Protein AF-A0A3A2I475-F1 (afdb_monomer_lite)

Sequence (86 aa):
MFFLEKSIYPSDYKGAGTQYKERRSFALLEEPHKLVHEHGINALKYGKNADTHSMNNAIKAMEKASYEVVYQLDSLLDNITSAKFC

Foldseek 3Di:
DPDDDDPPDQPPCPDPCVVCVVPPLSVQLRVLVNLLVVLVVQLVVCVVVVNVVSNVVSVVSNVVSVVSNVVSVVVSCCVVVVVPPD

Radius of gyration: 15.63 Å; chains: 1; bounding box: 44×26×39 Å

Secondary structure (DSSP, 8-state):
--S-S-TTSSS---SGGGGGTTSHHHHTTHHHHHHHHHHHHHHHHHHHTT-HHHHHHHHHHHHHHHHHHHHHHHHHHHHHHGGG--

Structure (mmCIF, N/CA/C/O backbone):
data_AF-A0A3A2I475-F1
#
_entry.id   AF-A0A3A2I475-F1
#
loop_
_atom_site.group_PDB
_atom_site.id
_atom_site.type_symbol
_atom_site.label_atom_id
_atom_site.label_alt_id
_atom_site.label_comp_id
_atom_site.label_asym_id
_atom_site.label_entity_id
_atom_site.label_seq_id
_atom_site.pdbx_PDB_ins_code
_atom_site.Cartn_x
_atom_site.Cartn_y
_atom_site.Cartn_z
_atom_site.occupancy
_atom_site.B_iso_or_equiv
_atom_site.auth_seq_id
_atom_site.auth_comp_id
_atom_site.auth_asym_id
_atom_site.auth_atom_id
_atom_site.pdbx_PDB_model_num
ATOM 1 N N . MET A 1 1 ? -2.425 11.362 -12.428 1.00 31.84 1 MET A N 1
ATOM 2 C CA . MET A 1 1 ? -1.123 11.142 -11.766 1.00 31.84 1 MET A CA 1
ATOM 3 C C . MET A 1 1 ? -1.324 11.425 -10.285 1.00 31.84 1 MET A C 1
ATOM 5 O O . MET A 1 1 ? -1.189 12.559 -9.855 1.00 31.84 1 MET A O 1
ATOM 9 N N . PHE A 1 2 ? -1.831 10.433 -9.550 1.00 31.00 2 PHE A N 1
ATOM 10 C CA . PHE A 1 2 ? -2.152 10.571 -8.129 1.00 31.00 2 PHE A CA 1
ATOM 11 C C . PHE A 1 2 ? -0.873 10.368 -7.300 1.00 31.00 2 PHE A C 1
ATOM 13 O O . PHE A 1 2 ? -0.146 9.410 -7.535 1.00 31.00 2 PHE A O 1
ATOM 20 N N . PHE A 1 3 ? -0.633 11.278 -6.350 1.00 35.56 3 PHE A N 1
ATOM 21 C CA . PHE A 1 3 ? 0.316 11.158 -5.232 1.00 35.56 3 PHE A CA 1
ATOM 22 C C . PHE A 1 3 ? 1.823 11.090 -5.547 1.00 35.56 3 PHE A C 1
ATOM 24 O O . PHE A 1 3 ? 2.498 10.134 -5.189 1.00 35.56 3 PHE A O 1
ATOM 31 N N . LEU A 1 4 ? 2.402 12.156 -6.114 1.00 35.59 4 LEU A N 1
ATOM 32 C CA . LEU A 1 4 ? 3.866 12.355 -6.108 1.00 35.59 4 LEU A CA 1
ATOM 33 C C . LEU A 1 4 ? 4.285 13.787 -5.736 1.00 35.59 4 LEU A C 1
ATOM 35 O O . LEU A 1 4 ? 5.204 14.331 -6.336 1.00 35.59 4 LEU A O 1
ATOM 39 N N . GLU A 1 5 ? 3.642 14.418 -4.747 1.00 34.28 5 GLU A N 1
ATOM 40 C CA . GLU A 1 5 ? 4.065 15.772 -4.330 1.00 34.28 5 GLU A CA 1
ATOM 41 C C . GLU A 1 5 ? 4.236 15.998 -2.819 1.00 34.28 5 GLU A C 1
ATOM 43 O O . GLU A 1 5 ? 4.295 17.142 -2.369 1.00 34.28 5 GLU A O 1
ATOM 48 N N . LYS A 1 6 ? 4.360 14.938 -2.001 1.00 41.78 6 LYS A N 1
ATOM 49 C CA . LYS A 1 6 ? 4.584 15.093 -0.543 1.00 41.78 6 LYS A CA 1
ATOM 50 C C . LYS A 1 6 ? 5.491 14.042 0.134 1.00 41.78 6 LYS A C 1
ATOM 52 O O . LYS A 1 6 ? 5.509 13.985 1.358 1.00 41.78 6 LYS A O 1
ATOM 57 N N . SER A 1 7 ? 6.284 13.239 -0.582 1.00 41.41 7 SER A N 1
ATOM 58 C CA . SER A 1 7 ? 7.036 12.115 0.029 1.00 41.41 7 SER A CA 1
ATOM 59 C C . SER A 1 7 ? 8.380 12.480 0.703 1.00 41.41 7 SER A C 1
ATOM 61 O O . SER A 1 7 ? 9.311 11.678 0.669 1.00 41.41 7 SER A O 1
ATOM 63 N N . ILE A 1 8 ? 8.522 13.678 1.289 1.00 41.12 8 ILE A N 1
ATOM 64 C CA . ILE A 1 8 ? 9.748 14.083 2.024 1.00 41.12 8 ILE A CA 1
ATOM 65 C C . ILE A 1 8 ? 9.471 14.422 3.505 1.00 41.12 8 ILE A C 1
ATOM 67 O O . ILE A 1 8 ? 10.411 14.606 4.270 1.00 41.12 8 ILE A O 1
ATOM 71 N N . TYR A 1 9 ? 8.215 14.438 3.968 1.00 41.00 9 TYR A N 1
ATOM 72 C CA . TYR A 1 9 ? 7.916 14.723 5.379 1.00 41.00 9 TYR A CA 1
ATOM 73 C C . TYR A 1 9 ? 7.465 13.474 6.148 1.00 41.00 9 TYR A C 1
ATOM 75 O O . TYR A 1 9 ? 6.721 12.664 5.593 1.00 41.00 9 TYR A O 1
ATOM 83 N N . PRO A 1 10 ? 7.902 13.315 7.414 1.00 40.50 10 PRO A N 1
ATOM 84 C CA . PRO A 1 10 ? 7.416 12.256 8.295 1.00 40.50 10 PRO A CA 1
ATOM 85 C C . PRO A 1 10 ? 5.909 12.424 8.432 1.00 40.50 10 PRO A C 1
ATOM 87 O O . PRO A 1 10 ? 5.517 13.539 8.742 1.00 40.50 10 PRO A O 1
ATOM 90 N N . SER A 1 11 ? 5.122 11.381 8.131 1.00 48.41 11 SER A N 1
ATOM 91 C CA . SER A 1 11 ? 3.756 11.064 8.606 1.00 48.41 11 SER A CA 1
ATOM 92 C C . SER A 1 11 ? 2.801 12.196 9.024 1.00 48.41 11 SER A C 1
ATOM 94 O O . SER A 1 11 ? 1.904 11.984 9.842 1.00 48.41 11 SER A O 1
ATOM 96 N N . ASP A 1 12 ? 2.977 13.415 8.533 1.00 45.91 12 ASP A N 1
ATOM 97 C CA . ASP A 1 12 ? 2.212 14.581 8.926 1.00 45.91 12 ASP A CA 1
ATOM 98 C C . ASP A 1 12 ? 0.946 14.470 8.090 1.00 45.91 12 ASP A C 1
ATOM 100 O O . ASP A 1 12 ? 0.785 15.117 7.049 1.00 45.91 12 ASP A O 1
ATOM 104 N N . TYR A 1 13 ? 0.049 13.582 8.526 1.00 55.75 13 TYR A N 1
ATOM 105 C CA . TYR A 1 13 ? -1.353 13.628 8.170 1.00 55.75 13 TYR A CA 1
ATOM 106 C C . TYR A 1 13 ? -1.787 15.058 8.489 1.00 55.75 13 TYR A C 1
ATOM 108 O O . TYR A 1 13 ? -2.090 15.386 9.620 1.00 55.75 13 TYR A O 1
ATOM 116 N N . LYS A 1 14 ? -1.730 15.959 7.513 1.00 59.00 14 LYS A N 1
ATOM 117 C CA . LYS A 1 14 ? -2.348 17.293 7.546 1.00 59.00 14 LYS A CA 1
ATOM 118 C C . LYS A 1 14 ? -3.570 17.311 6.633 1.00 59.00 14 LYS A C 1
ATOM 120 O O . LYS A 1 14 ? -3.951 18.343 6.098 1.00 59.00 14 LYS A O 1
ATOM 125 N N . GLY A 1 15 ? -4.142 16.130 6.402 1.00 70.88 15 GLY A N 1
ATOM 126 C CA . GLY A 1 15 ? -5.382 15.937 5.667 1.00 70.88 15 GLY A CA 1
ATOM 127 C C . GLY A 1 15 ? -6.586 15.849 6.601 1.00 70.88 15 GLY A C 1
ATOM 128 O O . GLY A 1 15 ? -6.458 15.777 7.826 1.00 70.88 15 GLY A O 1
ATOM 129 N N . ALA A 1 16 ? -7.773 15.777 6.001 1.00 78.50 16 ALA A N 1
ATOM 130 C CA . ALA A 1 16 ? -9.043 15.662 6.718 1.00 78.50 16 ALA A CA 1
ATOM 131 C C . ALA A 1 16 ? -9.129 14.432 7.648 1.00 78.50 16 ALA A C 1
ATOM 133 O O . ALA A 1 16 ? -9.965 14.406 8.544 1.00 78.50 16 ALA A O 1
ATOM 134 N N . GLY A 1 17 ? -8.261 13.428 7.476 1.00 78.88 17 GLY A N 1
ATOM 135 C CA . GLY A 1 17 ? -8.199 12.248 8.344 1.00 78.88 17 GLY A CA 1
ATOM 136 C C . GLY A 1 17 ? -7.699 12.517 9.770 1.00 78.88 17 GLY A C 1
ATOM 137 O O . GLY A 1 17 ? -7.970 11.720 10.659 1.00 78.88 17 GLY A O 1
ATOM 138 N N . THR A 1 18 ? -7.036 13.648 10.029 1.00 83.31 18 THR A N 1
ATOM 139 C CA . THR A 1 18 ? -6.492 14.002 11.362 1.00 83.31 18 THR A CA 1
ATOM 140 C C . THR A 1 18 ? -7.510 14.016 12.488 1.00 83.31 18 THR A C 1
ATOM 142 O O . THR A 1 18 ? -7.155 13.760 13.637 1.00 83.31 18 THR A O 1
ATOM 145 N N . GLN A 1 19 ? -8.776 14.277 12.172 1.00 86.38 19 GLN A N 1
ATOM 146 C CA . GLN A 1 19 ? -9.875 14.208 13.134 1.00 86.38 19 GLN A CA 1
ATOM 147 C C . GLN A 1 19 ? -10.020 12.817 13.781 1.00 86.38 19 GLN A C 1
ATOM 149 O O . GLN A 1 19 ? -10.609 12.696 14.850 1.00 86.38 19 GLN A O 1
ATOM 154 N N . TYR A 1 20 ? -9.447 11.774 13.170 1.00 87.69 20 TYR A N 1
ATOM 155 C CA . TYR A 1 20 ? -9.470 10.401 13.663 1.00 87.69 20 TYR A CA 1
ATOM 156 C C . TYR A 1 20 ? -8.161 9.959 14.331 1.00 87.69 20 TYR A C 1
ATOM 158 O O . TYR A 1 20 ? -8.028 8.780 14.640 1.00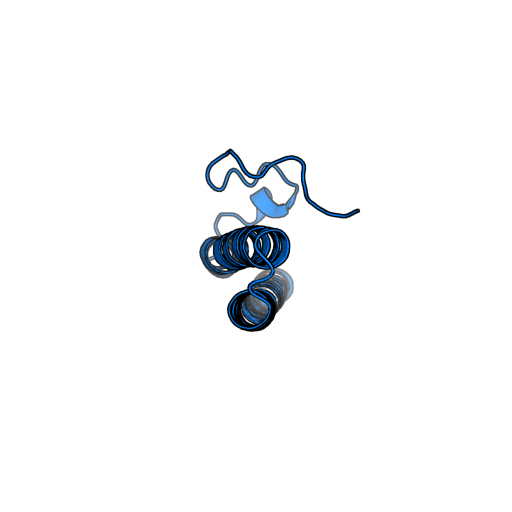 87.69 20 TYR A O 1
ATOM 166 N N . LYS A 1 21 ? -7.212 10.871 14.595 1.00 85.69 21 LYS A N 1
ATOM 167 C CA . LYS A 1 21 ? -5.877 10.549 15.145 1.00 85.69 21 LYS A CA 1
ATOM 168 C C . LYS A 1 21 ? -5.878 9.725 16.439 1.00 85.69 21 LYS A C 1
ATOM 170 O O . LYS A 1 21 ? -4.948 8.970 16.680 1.00 85.69 21 LYS A O 1
ATOM 175 N N . GLU A 1 22 ? -6.930 9.851 17.245 1.00 87.81 22 GLU A N 1
ATOM 176 C CA . GLU A 1 22 ? -7.092 9.120 18.509 1.00 87.81 22 GLU A CA 1
ATOM 177 C C . GLU A 1 22 ? -7.581 7.672 18.298 1.00 87.81 22 GLU A C 1
ATOM 179 O O . GLU A 1 22 ? -7.694 6.892 19.244 1.00 87.81 22 GLU A O 1
ATOM 184 N N . ARG A 1 23 ? -7.931 7.285 17.063 1.00 88.06 23 ARG A N 1
ATOM 185 C CA . ARG A 1 23 ? -8.360 5.923 16.733 1.00 88.06 23 ARG A CA 1
ATOM 186 C C . ARG A 1 23 ? -7.144 5.057 16.441 1.00 88.06 23 ARG A C 1
ATOM 188 O O . ARG A 1 23 ? -6.316 5.385 15.596 1.00 88.06 23 ARG A O 1
ATOM 195 N N . ARG A 1 24 ? -7.087 3.884 17.074 1.00 89.25 24 ARG A N 1
ATOM 196 C CA . ARG A 1 24 ? -6.021 2.899 16.839 1.00 89.25 24 ARG A CA 1
ATOM 197 C C . ARG A 1 24 ? -5.895 2.520 15.362 1.00 89.25 24 ARG A C 1
ATOM 199 O O . ARG A 1 24 ? -4.785 2.473 14.853 1.00 89.25 24 ARG A O 1
ATOM 206 N N . SER A 1 25 ? -7.012 2.279 14.679 1.00 86.19 25 SER A N 1
ATOM 207 C CA . SER A 1 25 ? -7.038 1.973 13.242 1.00 86.19 25 SER A CA 1
ATOM 208 C C . SER A 1 25 ? -6.455 3.099 12.387 1.00 86.19 25 SER A C 1
ATOM 210 O O . SER A 1 25 ? -5.787 2.820 11.401 1.00 86.19 25 SER A O 1
ATOM 212 N N . PHE A 1 26 ? -6.612 4.363 12.798 1.00 89.06 26 PHE A N 1
ATOM 213 C CA . PHE A 1 26 ? -5.949 5.485 12.134 1.00 89.06 26 PHE A CA 1
ATOM 214 C C . PHE A 1 26 ? -4.430 5.459 12.349 1.00 89.06 26 PHE A C 1
ATOM 216 O O . PHE A 1 26 ? -3.678 5.611 11.394 1.00 89.06 26 PHE A O 1
ATOM 223 N N . ALA A 1 27 ? -3.963 5.211 13.577 1.00 89.38 27 ALA A N 1
ATOM 224 C CA . ALA A 1 27 ? -2.529 5.087 13.857 1.00 89.38 27 ALA A CA 1
ATOM 225 C C . ALA A 1 27 ? -1.873 3.922 13.087 1.00 89.38 27 ALA A C 1
ATOM 227 O O . ALA A 1 27 ? -0.720 4.019 12.674 1.00 89.38 27 ALA A O 1
ATOM 228 N N . LEU A 1 28 ? -2.617 2.836 12.856 1.00 92.62 28 LEU A N 1
ATOM 229 C CA . LEU A 1 28 ? -2.154 1.668 12.104 1.00 92.62 28 LEU A CA 1
ATOM 230 C C . LEU A 1 28 ? -2.074 1.890 10.585 1.00 92.62 28 LEU A C 1
ATOM 232 O O . LEU A 1 28 ? -1.497 1.046 9.906 1.00 92.62 28 LEU A O 1
ATOM 236 N N . LEU A 1 29 ? -2.597 2.999 10.045 1.00 90.06 29 LEU A N 1
ATOM 237 C CA . LEU A 1 29 ? -2.444 3.342 8.623 1.00 90.06 29 LEU A CA 1
ATOM 238 C C . LEU A 1 29 ? -1.007 3.722 8.259 1.00 90.06 29 LEU A C 1
ATOM 240 O O . LEU A 1 29 ? -0.621 3.580 7.100 1.00 90.06 29 LEU A O 1
ATOM 244 N N . GLU A 1 30 ? -0.220 4.197 9.227 1.00 87.81 30 GLU A N 1
ATOM 245 C CA . GLU A 1 30 ? 1.085 4.798 8.952 1.00 87.81 30 GLU A CA 1
ATOM 246 C C . GLU A 1 30 ? 2.076 3.829 8.330 1.00 87.81 30 GLU A C 1
ATOM 248 O O . GLU A 1 30 ? 2.626 4.100 7.262 1.00 87.81 30 GLU A O 1
ATOM 253 N N . GLU A 1 31 ? 2.270 2.680 8.964 1.00 91.06 31 GLU A N 1
ATOM 254 C CA . GLU A 1 31 ? 3.239 1.703 8.491 1.00 91.06 31 GLU A CA 1
ATOM 255 C C . GLU A 1 31 ? 2.913 1.167 7.083 1.00 91.06 31 GLU A C 1
ATOM 257 O O . GLU A 1 31 ? 3.773 1.267 6.204 1.00 91.06 31 GLU A O 1
ATOM 262 N N . PRO A 1 32 ? 1.696 0.666 6.782 1.00 94.19 32 PRO A N 1
ATOM 263 C CA . PRO A 1 32 ? 1.393 0.193 5.435 1.00 94.19 32 PRO A CA 1
ATOM 264 C C . PRO A 1 32 ? 1.419 1.323 4.391 1.00 94.19 32 PRO A C 1
ATOM 266 O O . PRO A 1 32 ? 1.867 1.096 3.268 1.00 94.19 32 PRO A O 1
ATOM 269 N N . HIS A 1 33 ? 1.039 2.558 4.739 1.00 90.56 33 HIS A N 1
ATOM 270 C CA . HIS A 1 33 ? 1.129 3.704 3.826 1.00 90.56 33 HIS A CA 1
ATOM 271 C C . HIS A 1 33 ? 2.581 4.092 3.497 1.00 90.56 33 HIS A C 1
ATOM 273 O O . HIS A 1 33 ? 2.905 4.402 2.343 1.00 90.56 33 HIS A O 1
ATOM 279 N N . LYS A 1 34 ? 3.479 4.032 4.486 1.00 90.50 34 LYS A N 1
ATOM 280 C CA . LYS A 1 34 ? 4.922 4.203 4.284 1.00 90.50 34 LYS A CA 1
ATOM 281 C C . LYS A 1 34 ? 5.487 3.105 3.381 1.00 90.50 34 LYS A C 1
ATOM 283 O O . LYS A 1 34 ? 6.223 3.418 2.445 1.00 90.50 34 LYS A O 1
ATOM 288 N N . LEU A 1 35 ? 5.099 1.849 3.607 1.00 94.12 35 LEU A N 1
ATOM 289 C CA . LEU A 1 35 ? 5.538 0.711 2.793 1.00 94.12 35 LEU A CA 1
ATOM 290 C C . LEU A 1 35 ? 5.070 0.816 1.335 1.00 94.12 35 LEU A C 1
ATOM 292 O O . LEU A 1 35 ? 5.852 0.535 0.429 1.00 94.12 35 LEU A O 1
ATOM 296 N N . VAL A 1 36 ? 3.840 1.283 1.078 1.00 94.19 36 VAL A N 1
ATOM 297 C CA . VAL A 1 36 ? 3.365 1.552 -0.294 1.00 94.19 36 VAL A CA 1
ATOM 298 C C . VAL A 1 36 ? 4.289 2.543 -1.007 1.00 94.19 36 VAL A C 1
ATOM 300 O O . VAL A 1 36 ? 4.747 2.271 -2.119 1.00 94.19 36 VAL A O 1
ATOM 303 N N . HIS A 1 37 ? 4.624 3.664 -0.362 1.00 92.25 37 HIS A N 1
ATOM 304 C CA . HIS A 1 37 ? 5.536 4.651 -0.941 1.00 92.25 37 HIS A CA 1
ATOM 305 C C . HIS A 1 37 ? 6.951 4.102 -1.144 1.00 92.25 37 HIS A C 1
ATOM 307 O O . HIS A 1 37 ? 7.542 4.307 -2.206 1.00 92.25 37 HIS A O 1
ATOM 313 N N . GLU A 1 38 ? 7.500 3.396 -0.156 1.00 94.44 38 GLU A N 1
ATOM 314 C CA . GLU A 1 38 ? 8.844 2.824 -0.232 1.00 94.44 38 GLU A CA 1
ATOM 315 C C . GLU A 1 38 ? 8.962 1.816 -1.381 1.00 94.44 38 GLU A C 1
ATOM 317 O O . GLU A 1 38 ? 9.870 1.910 -2.214 1.00 94.44 38 GLU A O 1
ATOM 322 N N . HIS A 1 39 ? 8.013 0.885 -1.481 1.00 97.06 39 HI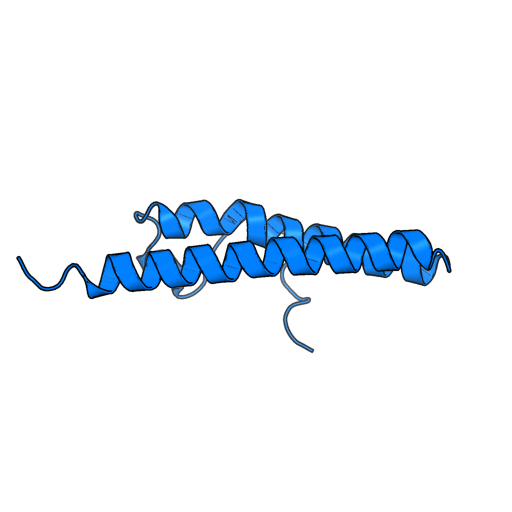S A N 1
ATOM 323 C CA . HIS A 1 39 ? 7.986 -0.100 -2.553 1.00 97.06 39 HIS A CA 1
ATOM 324 C C . HIS A 1 39 ? 7.748 0.540 -3.924 1.00 97.06 39 HIS A C 1
ATOM 326 O O . HIS A 1 39 ? 8.398 0.138 -4.890 1.00 97.06 39 HIS A O 1
ATOM 332 N N . GLY A 1 40 ? 6.912 1.579 -4.016 1.00 95.25 40 GLY A N 1
ATOM 333 C CA . GLY A 1 40 ? 6.733 2.353 -5.245 1.00 95.25 40 GLY A CA 1
ATOM 334 C C . GLY A 1 40 ? 8.027 3.033 -5.706 1.00 95.25 40 GLY A C 1
ATOM 335 O O . GLY A 1 40 ? 8.416 2.921 -6.871 1.00 95.25 40 GLY A O 1
ATOM 336 N N . ILE A 1 41 ? 8.755 3.674 -4.786 1.00 96.56 41 ILE A N 1
ATOM 337 C CA . ILE A 1 41 ? 10.066 4.280 -5.069 1.00 96.56 41 ILE A CA 1
ATOM 338 C C . ILE A 1 41 ? 11.065 3.215 -5.532 1.00 96.56 41 ILE A C 1
ATOM 340 O O . ILE A 1 41 ? 11.793 3.431 -6.504 1.00 96.56 41 ILE A O 1
ATOM 344 N N . ASN A 1 42 ? 11.105 2.064 -4.860 1.00 96.69 42 ASN A N 1
ATOM 345 C CA . ASN A 1 42 ? 12.010 0.975 -5.214 1.00 96.69 42 ASN A CA 1
ATOM 346 C C . ASN A 1 42 ? 11.670 0.378 -6.585 1.00 96.69 42 ASN A C 1
ATOM 348 O O . ASN A 1 42 ? 12.574 0.202 -7.398 1.00 96.69 42 ASN A O 1
ATOM 352 N N . ALA A 1 43 ? 10.389 0.171 -6.901 1.00 97.44 43 ALA A N 1
ATOM 353 C CA . ALA A 1 43 ? 9.953 -0.278 -8.222 1.00 97.44 43 ALA A CA 1
ATOM 354 C C . ALA A 1 43 ? 10.434 0.675 -9.328 1.00 97.44 43 ALA A C 1
ATOM 356 O O . ALA A 1 43 ? 11.018 0.229 -10.316 1.00 97.44 43 ALA A O 1
ATOM 357 N N . LEU A 1 44 ? 10.288 1.992 -9.132 1.00 97.44 44 LEU A N 1
ATOM 358 C CA . LEU A 1 44 ? 10.793 2.991 -10.078 1.00 97.44 44 LEU A CA 1
ATOM 359 C C . LEU A 1 44 ? 12.323 2.947 -10.217 1.00 97.44 44 LEU A C 1
ATOM 361 O O . LEU A 1 44 ? 12.836 3.060 -11.330 1.00 97.44 44 LEU A O 1
ATOM 365 N N . LYS A 1 45 ? 13.062 2.783 -9.112 1.00 97.62 45 LYS A N 1
ATOM 366 C CA . LYS A 1 45 ? 14.532 2.664 -9.132 1.00 97.62 45 LYS A CA 1
ATOM 367 C C . LYS A 1 45 ? 14.988 1.418 -9.894 1.00 97.62 45 LYS A C 1
ATOM 369 O O . LYS A 1 45 ? 15.851 1.531 -10.760 1.00 97.62 45 LYS A O 1
ATOM 374 N N . TYR A 1 46 ? 14.399 0.256 -9.614 1.00 98.25 46 TYR A N 1
ATOM 375 C CA . TYR A 1 46 ? 14.735 -0.995 -10.300 1.00 98.25 46 TYR A CA 1
ATOM 376 C C . TYR A 1 46 ? 14.377 -0.942 -11.787 1.00 98.25 46 TYR A C 1
ATOM 378 O O . TYR A 1 46 ? 15.205 -1.298 -12.624 1.00 98.25 46 TYR A O 1
ATOM 386 N N . GLY A 1 47 ? 13.203 -0.400 -12.128 1.00 96.81 47 GLY A N 1
ATOM 387 C CA . GLY A 1 47 ? 12.779 -0.214 -13.516 1.00 96.81 47 GLY A CA 1
ATOM 388 C C . GLY A 1 47 ? 13.730 0.680 -14.317 1.00 96.81 47 GLY A C 1
ATOM 389 O O . GLY A 1 47 ? 14.080 0.344 -15.446 1.00 96.81 47 GLY A O 1
ATOM 390 N N . LYS A 1 48 ? 14.232 1.771 -13.719 1.00 97.75 48 LYS A N 1
ATOM 391 C CA . LYS A 1 48 ? 15.248 2.639 -14.348 1.00 97.75 48 LYS A CA 1
ATOM 392 C C . LYS A 1 48 ? 16.579 1.929 -14.611 1.00 97.75 48 LYS A C 1
ATOM 394 O O . LYS A 1 48 ? 17.267 2.290 -15.558 1.00 97.75 48 LYS A O 1
ATOM 399 N N . ASN A 1 49 ? 16.914 0.918 -13.812 1.00 97.06 49 ASN A N 1
ATOM 400 C CA . ASN A 1 49 ? 18.126 0.112 -13.961 1.00 97.06 49 ASN A CA 1
ATOM 401 C C . ASN A 1 49 ? 17.904 -1.159 -14.805 1.00 97.06 49 ASN A C 1
ATOM 403 O O . ASN A 1 49 ? 18.768 -2.031 -14.819 1.00 97.06 49 ASN A O 1
ATOM 407 N N . ALA A 1 50 ? 16.750 -1.285 -15.475 1.00 97.62 50 ALA A N 1
ATOM 408 C CA . ALA A 1 50 ? 16.328 -2.471 -16.228 1.00 97.62 50 ALA A CA 1
ATOM 409 C C . ALA A 1 50 ? 16.277 -3.782 -15.407 1.00 97.62 50 ALA A C 1
ATOM 411 O O . ALA A 1 50 ? 16.163 -4.870 -15.975 1.00 97.62 50 ALA A O 1
ATOM 412 N N . ASP A 1 51 ? 16.284 -3.696 -14.072 1.00 98.19 51 ASP A N 1
ATOM 413 C CA . ASP A 1 51 ? 16.106 -4.841 -13.177 1.00 98.19 51 ASP A CA 1
ATOM 414 C C . ASP A 1 51 ? 14.611 -5.152 -13.019 1.00 98.19 51 ASP A C 1
ATOM 416 O O . ASP A 1 51 ? 13.937 -4.766 -12.059 1.00 98.19 51 ASP A O 1
ATOM 420 N N . THR A 1 52 ? 14.068 -5.836 -14.023 1.00 97.62 52 THR A N 1
ATOM 421 C CA . THR A 1 52 ? 12.638 -6.168 -14.096 1.00 97.62 52 THR A CA 1
ATOM 422 C C . THR A 1 52 ? 12.195 -7.155 -13.016 1.00 97.62 52 THR A C 1
ATOM 424 O O . THR A 1 52 ? 11.041 -7.109 -12.583 1.00 97.62 52 THR A O 1
ATOM 427 N N . HIS A 1 53 ? 13.091 -8.024 -12.539 1.00 98.31 53 HIS A N 1
ATOM 428 C CA . HIS A 1 53 ? 12.771 -8.984 -11.487 1.00 98.31 53 HIS A CA 1
ATOM 429 C C . HIS A 1 53 ? 12.544 -8.271 -10.150 1.00 98.31 53 HIS A C 1
ATOM 431 O O . HIS A 1 53 ? 11.480 -8.420 -9.543 1.00 98.31 53 HIS A O 1
ATOM 437 N N . SER A 1 54 ? 13.496 -7.433 -9.728 1.00 98.44 54 SER A N 1
ATOM 438 C CA . SER A 1 54 ? 13.367 -6.657 -8.491 1.00 98.44 54 SER A CA 1
ATOM 439 C C . SER A 1 54 ? 12.230 -5.642 -8.575 1.00 98.44 54 SER A C 1
ATOM 441 O O . SER A 1 54 ? 11.496 -5.461 -7.603 1.00 98.44 54 SER A O 1
ATOM 443 N N . MET A 1 55 ? 12.013 -5.037 -9.750 1.00 98.62 55 MET A N 1
ATOM 444 C CA . MET A 1 55 ? 10.862 -4.164 -9.994 1.00 98.62 55 MET A CA 1
ATOM 445 C C . MET A 1 55 ? 9.536 -4.894 -9.737 1.00 98.62 55 MET A C 1
ATOM 447 O O . MET A 1 55 ? 8.703 -4.396 -8.982 1.00 98.62 55 MET A O 1
ATOM 451 N N . ASN A 1 56 ? 9.347 -6.086 -10.311 1.00 98.56 56 ASN A N 1
ATOM 452 C CA . ASN A 1 56 ? 8.123 -6.868 -10.120 1.00 98.56 56 ASN A CA 1
ATOM 453 C C . ASN A 1 56 ? 7.923 -7.289 -8.658 1.00 98.56 56 ASN A C 1
ATOM 455 O O . ASN A 1 56 ? 6.797 -7.262 -8.160 1.00 98.56 56 ASN A O 1
ATOM 459 N N . ASN A 1 57 ? 8.997 -7.646 -7.951 1.00 98.62 57 ASN A N 1
ATOM 460 C CA . ASN A 1 57 ? 8.920 -7.975 -6.526 1.00 98.62 57 ASN A CA 1
ATOM 461 C C . ASN A 1 57 ? 8.521 -6.756 -5.684 1.00 98.62 57 ASN A C 1
ATOM 463 O O . ASN A 1 57 ? 7.671 -6.877 -4.802 1.00 98.62 57 ASN A O 1
ATOM 467 N N . ALA A 1 58 ? 9.067 -5.576 -5.991 1.00 98.38 58 ALA A N 1
ATOM 468 C CA . ALA A 1 58 ? 8.676 -4.332 -5.338 1.00 98.38 58 ALA A CA 1
ATOM 469 C C . ALA A 1 58 ? 7.198 -3.990 -5.602 1.00 98.38 58 ALA A C 1
ATOM 471 O O . ALA A 1 58 ? 6.487 -3.639 -4.667 1.00 98.38 58 ALA A O 1
ATOM 472 N N . ILE A 1 59 ? 6.696 -4.174 -6.829 1.00 98.19 59 ILE A N 1
ATOM 473 C CA . ILE A 1 59 ? 5.274 -3.957 -7.153 1.00 98.19 59 ILE A CA 1
ATOM 474 C C . ILE A 1 59 ? 4.367 -4.900 -6.349 1.00 98.19 59 ILE A C 1
ATOM 476 O O . ILE A 1 59 ? 3.388 -4.445 -5.764 1.00 98.19 59 ILE A O 1
ATOM 480 N N . LYS A 1 60 ? 4.704 -6.191 -6.250 1.00 98.50 60 LYS A N 1
ATOM 481 C CA . LYS A 1 60 ? 3.931 -7.151 -5.437 1.00 98.50 60 LYS A CA 1
ATOM 482 C C . LYS A 1 60 ? 3.919 -6.781 -3.954 1.00 98.50 60 LYS A C 1
ATOM 484 O O . LYS A 1 60 ? 2.895 -6.905 -3.288 1.00 98.50 60 LYS A O 1
ATOM 489 N N . ALA A 1 61 ? 5.053 -6.321 -3.429 1.00 98.38 61 ALA A N 1
ATOM 490 C CA . ALA A 1 61 ? 5.142 -5.861 -2.048 1.00 98.38 61 ALA A CA 1
ATOM 491 C C . ALA A 1 61 ? 4.302 -4.590 -1.819 1.00 98.38 61 ALA A C 1
ATOM 493 O O . ALA A 1 61 ? 3.587 -4.499 -0.822 1.00 98.38 61 ALA A O 1
ATOM 494 N N . MET A 1 62 ? 4.313 -3.657 -2.777 1.00 97.75 62 MET A N 1
ATOM 495 C CA . MET A 1 62 ? 3.450 -2.471 -2.776 1.00 97.75 62 MET A CA 1
ATOM 496 C C . MET A 1 62 ? 1.963 -2.851 -2.776 1.00 97.75 62 MET A C 1
ATOM 498 O O . MET A 1 62 ? 1.183 -2.269 -2.024 1.00 97.75 62 MET A O 1
ATOM 502 N N . GLU A 1 63 ? 1.564 -3.838 -3.582 1.00 98.00 63 GLU A N 1
ATOM 503 C CA . GLU A 1 63 ? 0.186 -4.338 -3.630 1.00 98.00 63 GLU A CA 1
ATOM 504 C C . GLU A 1 63 ? -0.236 -4.925 -2.277 1.00 98.00 63 GLU A C 1
ATOM 506 O O . GLU A 1 63 ? -1.277 -4.553 -1.737 1.00 98.00 63 GLU A O 1
ATOM 511 N N . LYS A 1 64 ? 0.612 -5.765 -1.669 1.00 97.88 64 LYS A N 1
ATOM 512 C CA . LYS A 1 64 ? 0.358 -6.321 -0.334 1.00 97.88 64 LYS A CA 1
ATOM 513 C C . LYS A 1 64 ? 0.179 -5.223 0.719 1.00 97.88 64 LYS A C 1
ATOM 515 O O . LYS A 1 64 ? -0.781 -5.266 1.481 1.00 97.88 64 LYS A O 1
ATOM 520 N N . ALA A 1 65 ? 1.065 -4.228 0.742 1.00 96.94 65 ALA A N 1
ATOM 521 C CA . ALA A 1 65 ? 0.942 -3.090 1.651 1.00 96.94 65 ALA A CA 1
ATOM 522 C C . ALA A 1 65 ? -0.335 -2.268 1.385 1.00 96.94 65 ALA A C 1
ATOM 524 O O . ALA A 1 65 ? -0.961 -1.779 2.321 1.00 96.94 65 ALA A O 1
ATOM 525 N N . SER A 1 66 ? -0.772 -2.169 0.126 1.00 96.00 66 SER A N 1
ATOM 526 C CA . SER A 1 66 ? -2.014 -1.474 -0.236 1.00 96.00 66 SER A CA 1
ATOM 527 C C . SER A 1 66 ? -3.255 -2.181 0.316 1.00 96.00 66 SER A C 1
ATOM 529 O O . SER A 1 66 ? -4.169 -1.503 0.784 1.00 96.00 66 SER A O 1
ATOM 531 N N . TYR A 1 67 ? -3.282 -3.520 0.334 1.00 97.81 67 TYR A N 1
ATOM 532 C CA . TYR A 1 67 ? -4.360 -4.264 0.999 1.00 97.81 67 TYR A CA 1
ATOM 533 C C . TYR A 1 67 ? -4.430 -3.952 2.497 1.00 97.81 67 TYR A C 1
ATOM 535 O O . TYR A 1 67 ? -5.522 -3.750 3.022 1.00 97.81 67 TYR A O 1
ATOM 543 N N . GLU A 1 68 ? -3.283 -3.839 3.170 1.00 96.38 68 GLU A N 1
ATOM 544 C CA . GLU A 1 68 ? -3.238 -3.469 4.589 1.00 96.38 68 GLU A CA 1
ATOM 545 C C . GLU A 1 68 ? -3.769 -2.048 4.830 1.00 96.38 68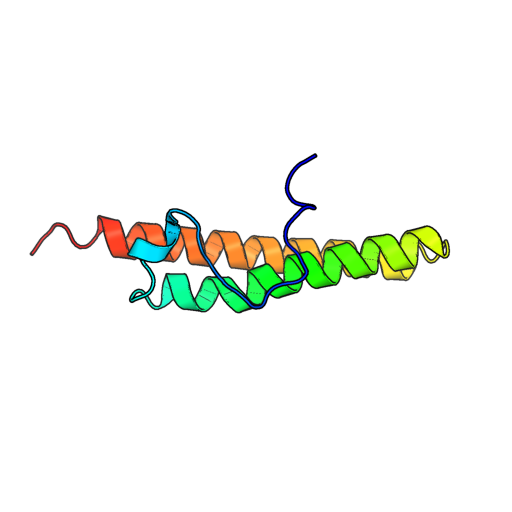 GLU A C 1
ATOM 547 O O . GLU A 1 68 ? -4.523 -1.831 5.776 1.00 96.38 68 GLU A O 1
ATOM 552 N N . VAL A 1 69 ? -3.463 -1.082 3.951 1.00 93.94 69 VAL A N 1
ATOM 553 C CA . VAL A 1 69 ? -4.064 0.265 4.028 1.00 93.94 69 VAL A CA 1
ATOM 554 C C . VAL A 1 69 ? -5.591 0.180 3.961 1.00 93.94 69 VAL A C 1
ATOM 556 O O . VAL A 1 69 ? -6.274 0.758 4.805 1.00 93.94 69 VAL A O 1
ATOM 559 N N . VAL A 1 70 ? -6.135 -0.551 2.983 1.00 95.88 70 VAL A N 1
ATOM 560 C CA . VAL A 1 70 ? -7.590 -0.698 2.816 1.00 95.88 70 VAL A CA 1
ATOM 561 C C . VAL A 1 70 ? -8.219 -1.375 4.033 1.00 95.88 70 VAL A C 1
ATOM 563 O O . VAL A 1 70 ? -9.238 -0.899 4.524 1.00 95.88 70 VAL A O 1
ATOM 566 N N . TYR A 1 71 ? -7.589 -2.418 4.573 1.00 95.69 71 TYR A N 1
ATOM 567 C CA . TYR A 1 71 ? -8.064 -3.107 5.772 1.00 95.69 71 TYR A CA 1
ATOM 568 C C . TYR A 1 71 ? -8.134 -2.183 7.001 1.00 95.69 71 TYR A C 1
ATOM 570 O O . TYR A 1 71 ? -9.115 -2.202 7.749 1.00 95.69 71 TYR A O 1
ATOM 578 N N . GLN A 1 72 ? -7.124 -1.331 7.210 1.00 93.69 72 GLN A N 1
ATOM 579 C CA . GLN A 1 72 ? -7.147 -0.369 8.317 1.00 93.69 72 GLN A CA 1
ATOM 580 C C . GLN A 1 72 ? -8.179 0.748 8.099 1.00 93.69 72 GLN A C 1
ATOM 582 O O . GLN A 1 72 ? -8.769 1.223 9.071 1.00 93.69 72 GLN A O 1
ATOM 587 N N . LEU A 1 73 ? -8.439 1.153 6.848 1.00 91.88 73 LEU A N 1
ATOM 588 C CA . LEU A 1 73 ? -9.511 2.102 6.521 1.00 91.88 73 LEU A CA 1
ATOM 589 C C . LEU A 1 73 ? -10.895 1.514 6.798 1.00 91.88 73 LEU A C 1
ATOM 591 O O . LEU A 1 73 ? -11.720 2.193 7.403 1.00 91.88 73 LEU A O 1
ATOM 595 N N . ASP A 1 74 ? -11.125 0.263 6.406 1.00 93.94 74 ASP A N 1
ATOM 596 C CA . ASP A 1 74 ? -12.356 -0.475 6.699 1.00 93.94 74 ASP A CA 1
ATOM 597 C C . ASP A 1 74 ? -12.573 -0.581 8.217 1.00 93.94 74 ASP A C 1
ATOM 599 O O . ASP A 1 74 ? -13.578 -0.119 8.757 1.00 93.94 74 ASP A O 1
ATOM 603 N N . SER A 1 75 ? -11.530 -0.995 8.943 1.00 91.75 75 SER A N 1
ATOM 604 C CA . SER A 1 75 ? -11.532 -1.014 10.409 1.00 91.75 75 SER A CA 1
ATOM 605 C C . SER A 1 75 ? -11.811 0.369 11.012 1.00 91.75 75 SER A C 1
ATOM 607 O O . SER A 1 75 ? -12.490 0.492 12.032 1.00 91.75 75 SER A O 1
ATOM 609 N N . LEU A 1 76 ? -11.271 1.447 10.438 1.00 90.56 76 LE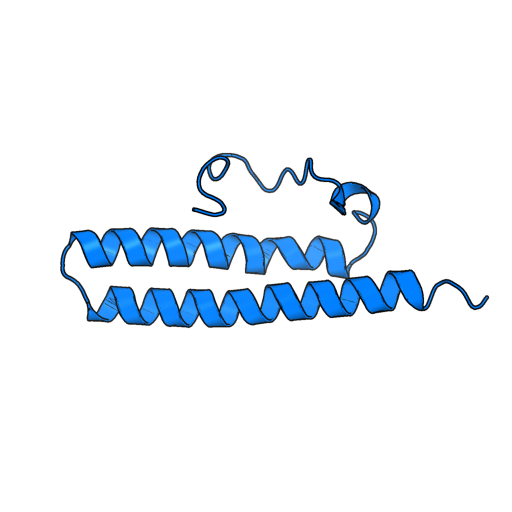U A N 1
ATOM 610 C CA . LEU A 1 76 ? -11.545 2.807 10.900 1.00 90.56 76 LEU A CA 1
ATOM 611 C C . LEU A 1 76 ? -13.006 3.198 10.680 1.00 90.56 76 LEU A C 1
ATOM 613 O O . LEU A 1 76 ? -13.604 3.764 11.598 1.00 90.56 76 LEU A O 1
ATOM 617 N N . LEU A 1 77 ? -13.573 2.877 9.517 1.00 91.44 77 LEU A N 1
ATOM 618 C CA . LEU A 1 77 ? -14.980 3.114 9.203 1.00 91.44 77 LEU A CA 1
ATOM 619 C C . LEU A 1 77 ? -15.895 2.397 10.198 1.00 91.44 77 LEU A C 1
ATOM 621 O O . LEU A 1 77 ? -16.780 3.037 10.772 1.00 91.44 77 LEU A O 1
ATOM 625 N N . ASP A 1 78 ? -15.632 1.128 10.494 1.00 90.88 78 ASP A N 1
ATOM 626 C CA . ASP A 1 78 ? -16.392 0.365 11.487 1.00 90.88 78 ASP A CA 1
ATOM 627 C C . ASP A 1 78 ? -16.331 1.011 12.875 1.00 90.88 78 ASP A C 1
ATOM 629 O O . ASP A 1 78 ? -17.356 1.188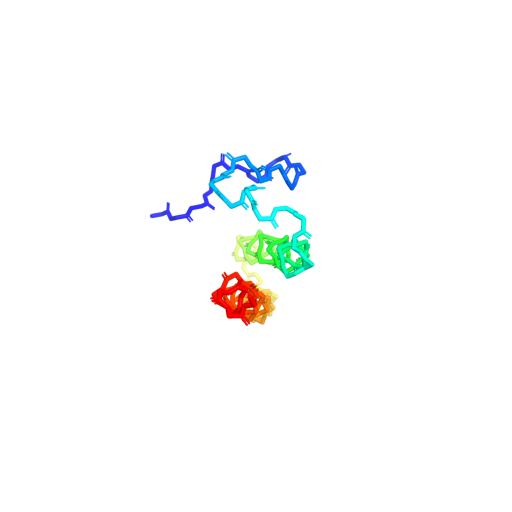 13.535 1.00 90.88 78 ASP A O 1
ATOM 633 N N . ASN A 1 79 ? -15.143 1.449 13.305 1.00 85.75 79 ASN A N 1
ATOM 634 C CA . ASN A 1 79 ? -14.948 2.088 14.610 1.00 85.75 79 ASN A CA 1
ATOM 635 C C . ASN A 1 79 ? -15.682 3.433 14.750 1.00 85.75 79 ASN A C 1
ATOM 637 O O . ASN A 1 79 ? -16.092 3.796 15.854 1.00 85.75 79 ASN A O 1
ATOM 641 N N . ILE A 1 80 ? -15.823 4.208 13.669 1.00 87.50 80 ILE A N 1
ATOM 642 C CA . ILE A 1 80 ? -16.493 5.520 13.722 1.00 87.50 80 ILE A CA 1
ATOM 643 C C . ILE A 1 80 ? -18.000 5.437 13.456 1.00 87.50 80 ILE A C 1
ATOM 645 O O . ILE A 1 80 ? -18.734 6.321 13.894 1.00 87.50 80 ILE A O 1
ATOM 649 N N . THR A 1 81 ? -18.470 4.394 12.769 1.00 84.56 81 THR A N 1
ATOM 650 C CA . THR A 1 81 ? -19.898 4.178 12.480 1.00 84.56 81 THR A CA 1
ATOM 651 C C . THR A 1 81 ? -20.596 3.380 13.580 1.00 84.56 81 THR A C 1
ATOM 653 O O . THR A 1 81 ? -21.712 3.730 13.964 1.00 84.56 81 THR A O 1
ATOM 656 N N . SER A 1 82 ? -19.918 2.391 14.172 1.00 67.12 82 SER A N 1
ATOM 657 C CA . S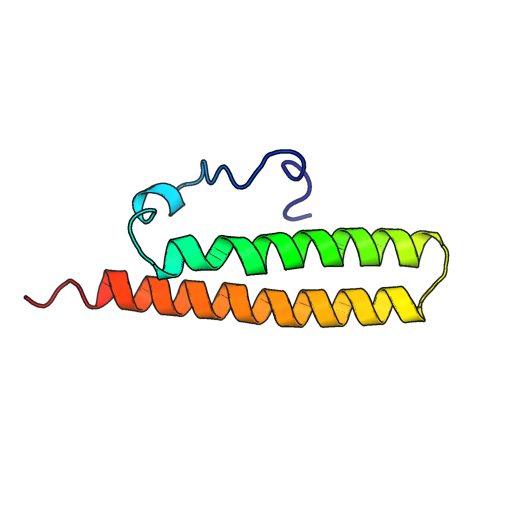ER A 1 82 ? -20.445 1.594 15.292 1.00 67.12 82 SER A CA 1
ATOM 658 C C . SER A 1 82 ? -20.551 2.391 16.597 1.00 67.12 82 SER A C 1
ATOM 660 O O . SER A 1 82 ? -21.288 2.013 17.501 1.00 67.12 82 SER A O 1
ATOM 662 N N . ALA A 1 83 ? -19.881 3.544 16.690 1.00 56.56 83 ALA A N 1
ATOM 663 C CA . ALA A 1 83 ? -19.927 4.436 17.849 1.00 56.56 83 ALA A CA 1
ATOM 664 C C . ALA A 1 83 ? -21.255 5.218 18.016 1.00 56.56 83 ALA A C 1
ATOM 666 O O . ALA A 1 83 ? -21.321 6.112 18.856 1.00 56.56 83 ALA A O 1
ATOM 667 N N . LYS A 1 84 ? -22.306 4.925 17.230 1.00 47.06 84 LYS A N 1
ATOM 668 C CA . LYS A 1 84 ? -23.610 5.625 17.272 1.00 47.06 84 LYS A CA 1
ATOM 669 C C . LYS A 1 84 ? -24.757 4.877 17.969 1.00 47.06 84 LYS A C 1
ATOM 671 O O . LYS A 1 84 ? -25.887 5.353 17.915 1.00 47.06 84 LYS A O 1
ATOM 676 N N . PHE A 1 85 ? -24.486 3.776 18.665 1.00 41.00 85 PHE A N 1
ATOM 677 C CA . PHE A 1 85 ? -25.488 3.095 19.495 1.00 41.00 85 PHE A CA 1
ATOM 678 C C . PHE A 1 85 ? -24.977 2.858 20.921 1.00 41.00 85 PHE A C 1
ATOM 680 O O . PHE A 1 85 ? -24.764 1.717 21.318 1.00 41.00 85 PHE A O 1
ATOM 687 N N . CYS A 1 86 ? -24.790 3.946 21.671 1.00 39.41 86 CYS A N 1
ATOM 688 C CA . CYS A 1 86 ? -24.798 3.966 23.136 1.00 39.41 86 CYS A CA 1
ATOM 689 C C . CYS A 1 86 ? -25.560 5.209 23.597 1.00 39.41 86 CYS A C 1
ATOM 691 O O . CYS A 1 86 ? -25.280 6.292 23.033 1.00 39.41 86 CYS A O 1
#

pLDDT: mean 82.13, std 21.43, range [31.0, 98.62]